Protein AF-A0A967H220-F1 (afdb_monomer_lite)

Secondary structure (DSSP, 8-state):
--HHHHHHHHHHHHHHHHHHHHHHTS--EEEEEE--------TTTTTTHHHH---EEEEEE--SPPPHHHHHHT-

Radius of gyration: 17.4 Å; chains: 1; bounding box: 30×34×42 Å

Sequence (75 aa):
IEDDEVADLAALLKLVLSKLRAALHDPPFNYVLHMAPFRRPRGDYWTTIEEDYHWHIELMPRLTRVAGFEWGSGF

Structure (mmCIF, N/CA/C/O backbone):
data_AF-A0A967H220-F1
#
_entry.id   AF-A0A967H220-F1
#
loop_
_atom_site.group_PDB
_atom_site.id
_atom_site.type_symbol
_atom_site.label_atom_id
_atom_site.label_alt_id
_atom_site.label_comp_id
_atom_site.label_asym_id
_atom_site.label_entity_id
_atom_site.label_seq_id
_atom_site.pdbx_PDB_ins_code
_atom_site.Cartn_x
_atom_site.Cartn_y
_atom_site.Cartn_z
_atom_site.occupancy
_atom_site.B_iso_or_equiv
_atom_site.auth_seq_id
_atom_site.auth_comp_id
_atom_site.auth_asym_id
_atom_site.auth_atom_id
_atom_site.pdbx_PDB_model_num
ATOM 1 N N . ILE A 1 1 ? -2.332 -7.270 -14.851 1.00 76.81 1 ILE A N 1
ATOM 2 C CA . ILE A 1 1 ? -3.173 -7.885 -13.817 1.00 76.81 1 ILE A CA 1
ATOM 3 C C . ILE A 1 1 ? -4.304 -8.579 -14.542 1.00 76.81 1 ILE A C 1
ATOM 5 O O . ILE A 1 1 ? -4.980 -7.930 -15.340 1.00 76.81 1 ILE A O 1
ATOM 9 N N . GLU A 1 2 ? -4.385 -9.887 -14.390 1.00 90.94 2 GLU A N 1
ATOM 10 C CA . GLU A 1 2 ? -5.447 -10.724 -14.945 1.00 90.94 2 GLU A CA 1
ATOM 11 C C . GLU A 1 2 ? -6.661 -10.738 -13.993 1.00 90.94 2 GLU A C 1
ATOM 13 O O . GLU A 1 2 ? -6.576 -10.271 -12.853 1.00 90.94 2 GLU A O 1
ATOM 18 N N . ASP A 1 3 ? -7.829 -11.182 -14.465 1.00 92.44 3 ASP A N 1
ATOM 19 C CA . ASP A 1 3 ? -9.086 -11.093 -13.698 1.00 92.44 3 ASP A CA 1
ATOM 20 C C . ASP A 1 3 ? -9.054 -11.922 -12.399 1.00 92.44 3 ASP A C 1
ATOM 22 O O . ASP A 1 3 ? -9.654 -11.546 -11.388 1.00 92.44 3 ASP A O 1
ATOM 26 N N . ASP A 1 4 ? -8.335 -13.041 -12.413 1.00 95.44 4 ASP A N 1
ATOM 27 C CA . ASP A 1 4 ? -8.060 -13.885 -11.252 1.00 95.44 4 ASP A CA 1
ATOM 28 C 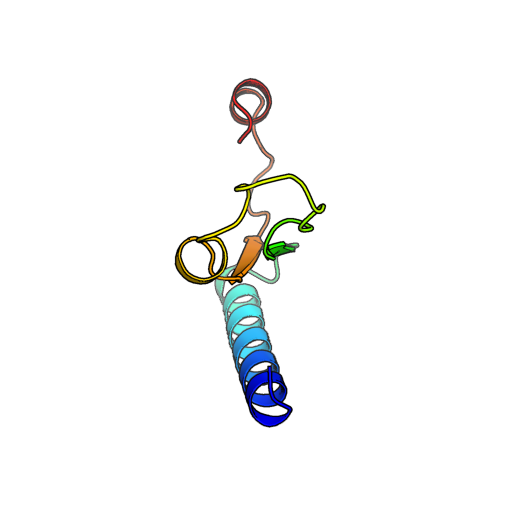C . ASP A 1 4 ? -7.141 -13.184 -10.240 1.00 95.44 4 ASP A C 1
ATOM 30 O O . ASP A 1 4 ? -7.470 -13.129 -9.054 1.00 95.44 4 ASP A O 1
ATOM 34 N N . GLU A 1 5 ? -6.066 -12.540 -10.699 1.00 95.25 5 GLU A N 1
ATOM 35 C CA . GLU A 1 5 ? -5.185 -11.732 -9.847 1.00 95.25 5 GLU A CA 1
ATOM 36 C C . GLU A 1 5 ? -5.940 -10.563 -9.187 1.00 95.25 5 GLU A C 1
ATOM 38 O O . GLU A 1 5 ? -5.673 -10.206 -8.035 1.00 95.25 5 GLU A O 1
ATOM 43 N N . VAL A 1 6 ? -6.919 -9.969 -9.883 1.00 96.06 6 VAL A N 1
ATOM 44 C CA . VAL A 1 6 ? -7.797 -8.931 -9.314 1.00 96.06 6 VAL A CA 1
ATOM 45 C C . VAL A 1 6 ? -8.684 -9.504 -8.208 1.00 96.06 6 VAL A C 1
ATOM 47 O O . VAL A 1 6 ? -8.842 -8.870 -7.158 1.00 96.06 6 VAL A O 1
ATOM 50 N N . ALA A 1 7 ? -9.267 -10.686 -8.419 1.00 97.00 7 ALA A N 1
ATOM 51 C CA . ALA A 1 7 ? -10.099 -11.348 -7.418 1.00 97.00 7 ALA A CA 1
ATOM 52 C C . ALA A 1 7 ? -9.289 -11.712 -6.161 1.00 97.00 7 ALA A C 1
ATOM 54 O O . ALA A 1 7 ? -9.735 -11.442 -5.038 1.00 97.00 7 ALA A O 1
ATOM 55 N N . ASP A 1 8 ? -8.078 -12.236 -6.346 1.00 97.62 8 ASP A N 1
ATOM 56 C CA . ASP A 1 8 ? -7.158 -12.573 -5.261 1.00 97.62 8 ASP A CA 1
ATOM 57 C C . ASP A 1 8 ? -6.713 -11.327 -4.487 1.00 97.62 8 ASP A C 1
ATOM 59 O O . ASP A 1 8 ? -6.761 -11.306 -3.250 1.00 97.62 8 ASP A O 1
ATOM 63 N N . LEU A 1 9 ? -6.372 -10.242 -5.190 1.00 96.69 9 LEU A N 1
ATOM 64 C CA . LEU A 1 9 ? -6.044 -8.962 -4.563 1.00 96.69 9 LEU A CA 1
ATOM 65 C C . LEU A 1 9 ? -7.222 -8.414 -3.749 1.00 96.69 9 LEU A C 1
ATOM 67 O O . LEU A 1 9 ? -7.028 -7.945 -2.626 1.00 96.69 9 LEU A O 1
ATOM 71 N N . ALA A 1 10 ? -8.446 -8.486 -4.276 1.00 97.19 10 ALA A N 1
ATOM 72 C CA . ALA A 1 10 ? -9.642 -8.034 -3.570 1.00 97.19 10 ALA A CA 1
ATOM 73 C C . ALA A 1 10 ? -9.889 -8.849 -2.288 1.00 97.19 10 ALA A C 1
ATOM 75 O O . ALA A 1 10 ? -10.194 -8.277 -1.232 1.00 97.19 10 ALA A O 1
ATOM 76 N N . ALA A 1 11 ? -9.719 -10.173 -2.354 1.00 98.19 11 ALA A N 1
ATOM 77 C CA . ALA A 1 11 ? -9.829 -11.053 -1.196 1.00 98.19 11 ALA A CA 1
ATOM 78 C C . ALA A 1 11 ? -8.762 -10.731 -0.136 1.00 98.19 11 ALA A C 1
ATOM 80 O O . ALA A 1 11 ? -9.087 -10.591 1.050 1.00 98.19 11 ALA A O 1
ATOM 81 N N . LEU A 1 12 ? -7.509 -10.543 -0.559 1.00 97.81 12 LEU A N 1
ATOM 82 C CA . LEU A 1 12 ? -6.394 -10.209 0.323 1.00 97.81 12 LEU A CA 1
ATOM 83 C C . LEU A 1 12 ? -6.571 -8.831 0.971 1.00 97.81 12 LEU A C 1
ATOM 85 O O . LEU A 1 12 ? -6.425 -8.696 2.187 1.00 97.81 12 LEU A O 1
ATOM 89 N N . LEU A 1 13 ? -6.945 -7.815 0.194 1.00 97.50 13 LEU A N 1
ATOM 90 C CA . LEU A 1 13 ? -7.169 -6.464 0.702 1.00 97.50 13 LEU A CA 1
ATOM 91 C C . LEU A 1 13 ? -8.298 -6.452 1.739 1.00 97.50 13 LEU A C 1
ATOM 93 O O . LEU A 1 13 ? -8.143 -5.882 2.821 1.00 97.50 13 LEU A O 1
ATOM 97 N N . LYS A 1 14 ? -9.407 -7.154 1.469 1.00 98.00 14 LYS A N 1
ATOM 98 C CA . LYS A 1 14 ? -10.503 -7.319 2.434 1.00 98.00 14 LYS A CA 1
ATOM 99 C C . LYS A 1 14 ? -10.029 -7.988 3.723 1.00 98.00 14 LYS A C 1
ATOM 101 O O . LYS A 1 14 ? -10.413 -7.548 4.811 1.00 98.00 14 LYS A O 1
ATOM 106 N N . LEU A 1 15 ? -9.210 -9.035 3.619 1.00 98.44 15 LEU A N 1
ATOM 107 C CA . LEU A 1 15 ? -8.642 -9.733 4.771 1.00 98.44 15 LEU A CA 1
ATOM 108 C C . LEU A 1 15 ? -7.775 -8.794 5.622 1.00 98.44 15 LEU A C 1
ATOM 110 O O . LEU A 1 15 ? -7.950 -8.741 6.841 1.00 98.44 15 LEU A O 1
ATOM 114 N N . VAL A 1 16 ? -6.874 -8.036 4.992 1.00 97.50 16 VAL A N 1
ATOM 115 C CA . VAL A 1 16 ? -5.983 -7.084 5.674 1.00 97.50 16 VAL A CA 1
ATOM 116 C C . VAL A 1 16 ? -6.787 -5.988 6.373 1.00 97.50 16 VAL A C 1
ATOM 118 O O . VAL A 1 16 ? -6.593 -5.764 7.567 1.00 97.50 16 VAL A O 1
ATOM 121 N N . LEU A 1 17 ? -7.743 -5.363 5.681 1.00 97.12 17 LEU A N 1
ATOM 122 C CA . LEU A 1 17 ? -8.587 -4.309 6.256 1.00 97.12 17 LEU A CA 1
ATOM 123 C C . LEU A 1 17 ? -9.461 -4.824 7.407 1.00 97.12 17 LEU A C 1
ATOM 125 O O . LEU A 1 17 ? -9.628 -4.139 8.414 1.00 97.12 17 LEU A O 1
ATOM 129 N N . SER A 1 18 ? -9.968 -6.055 7.307 1.00 97.94 18 SER A N 1
ATOM 130 C CA . SER A 1 18 ? -10.746 -6.679 8.386 1.00 97.94 18 SER A CA 1
ATOM 131 C C . SER A 1 18 ? -9.889 -6.934 9.630 1.00 97.94 18 SER A C 1
ATOM 133 O O . SER A 1 18 ? -10.340 -6.692 10.750 1.00 97.94 18 SER A O 1
ATOM 135 N N . LYS A 1 19 ? -8.639 -7.381 9.448 1.00 97.56 19 LYS A N 1
ATOM 136 C CA . LYS A 1 19 ? -7.678 -7.549 10.549 1.00 97.56 19 LYS A CA 1
ATOM 137 C C . LYS A 1 19 ? -7.294 -6.211 11.175 1.00 97.56 19 LYS A C 1
ATOM 139 O O . LYS A 1 19 ? -7.267 -6.114 12.396 1.00 97.56 19 LYS A O 1
ATOM 144 N N . LEU A 1 20 ? -7.052 -5.188 10.357 1.00 96.00 20 LEU A N 1
ATOM 145 C CA . LEU A 1 20 ? -6.746 -3.830 10.807 1.00 96.00 20 LEU A CA 1
ATOM 146 C C . LEU A 1 20 ? -7.887 -3.272 11.665 1.00 96.00 20 LEU A C 1
ATOM 148 O O . LEU A 1 20 ? -7.648 -2.805 12.777 1.00 96.00 20 LEU A O 1
ATOM 152 N N . ARG A 1 21 ? -9.133 -3.414 11.199 1.00 96.19 21 ARG A N 1
ATOM 153 C CA . ARG A 1 21 ? -10.335 -3.040 11.950 1.00 96.19 21 ARG A CA 1
ATOM 154 C C . ARG A 1 21 ? -10.409 -3.731 13.310 1.00 96.19 21 ARG A C 1
ATOM 156 O O . ARG A 1 21 ? -10.641 -3.065 14.315 1.00 96.19 21 ARG A O 1
ATOM 163 N N . ALA A 1 22 ? -10.215 -5.049 13.343 1.00 97.56 22 ALA A N 1
ATOM 164 C CA . ALA A 1 22 ? -10.297 -5.827 14.576 1.00 97.56 22 ALA A CA 1
ATOM 165 C C . ALA A 1 22 ? -9.167 -5.493 15.564 1.00 97.56 22 ALA A C 1
ATOM 167 O O . ALA A 1 22 ? -9.414 -5.399 16.762 1.00 97.56 22 ALA A O 1
ATOM 168 N N . ALA A 1 23 ? -7.943 -5.300 15.068 1.00 96.75 23 ALA A N 1
ATOM 169 C CA . ALA A 1 23 ? -6.767 -5.064 15.900 1.00 96.75 23 ALA A CA 1
ATOM 170 C C . ALA A 1 23 ? -6.679 -3.631 16.445 1.00 96.75 23 ALA A C 1
ATOM 172 O O . ALA A 1 23 ? -6.122 -3.429 17.520 1.00 96.75 23 ALA A O 1
ATOM 173 N N . LEU A 1 24 ? -7.201 -2.642 15.711 1.00 94.69 24 LEU A N 1
ATOM 174 C CA . LEU A 1 24 ? -7.001 -1.216 16.004 1.00 94.69 24 LEU A CA 1
ATOM 175 C C . LEU A 1 24 ? -8.305 -0.464 16.313 1.00 94.69 24 LEU A C 1
ATOM 177 O O . LEU A 1 24 ? -8.319 0.763 16.294 1.00 94.69 24 LEU A O 1
ATOM 181 N N . HIS A 1 25 ? -9.389 -1.190 16.603 1.00 94.31 25 HIS A N 1
ATOM 182 C CA . HIS A 1 25 ? -10.710 -0.628 16.914 1.00 94.31 25 HIS A CA 1
ATOM 183 C C . HIS A 1 25 ? -11.274 0.285 15.814 1.00 94.31 25 HIS A C 1
ATOM 185 O O . HIS A 1 25 ? -11.789 1.363 16.093 1.00 94.31 25 HIS A O 1
ATOM 191 N N . ASP A 1 26 ? -11.216 -0.188 14.567 1.00 93.25 26 ASP A N 1
ATOM 192 C CA . ASP A 1 26 ? -11.801 0.487 13.397 1.00 93.25 26 ASP A CA 1
ATOM 193 C C . ASP A 1 26 ? -11.270 1.922 13.164 1.00 93.25 26 ASP A C 1
ATOM 195 O O . ASP A 1 26 ? -12.051 2.878 13.111 1.00 93.25 26 ASP A O 1
ATOM 199 N N . PRO A 1 27 ? -9.939 2.119 13.048 1.00 94.12 27 PRO A N 1
ATOM 200 C CA . PRO A 1 27 ? -9.377 3.450 12.882 1.00 94.12 27 PRO A CA 1
ATOM 201 C C . PRO A 1 27 ? -9.629 3.973 11.458 1.00 94.12 27 PRO A C 1
ATOM 203 O O . PRO A 1 27 ? -9.672 3.193 10.500 1.00 94.12 27 PRO A O 1
ATOM 206 N N . PRO A 1 28 ? -9.696 5.301 11.265 1.00 93.62 28 PRO A N 1
ATOM 207 C CA . PRO A 1 28 ? -9.623 5.869 9.927 1.00 93.62 28 PRO A CA 1
ATOM 208 C C . PRO A 1 28 ? -8.258 5.553 9.300 1.00 93.62 28 PRO A C 1
ATOM 210 O O . PRO A 1 28 ? -7.220 5.625 9.960 1.00 93.62 28 PRO A O 1
ATOM 213 N N . PHE A 1 29 ? -8.239 5.246 8.007 1.00 94.00 29 PHE A N 1
ATOM 214 C CA . PHE A 1 29 ? -7.015 4.965 7.258 1.00 94.00 29 PHE A CA 1
ATOM 215 C C . PHE A 1 29 ? -7.048 5.635 5.886 1.00 94.00 29 PHE A C 1
ATOM 217 O O . PHE A 1 29 ? -8.113 5.948 5.355 1.00 94.00 29 PHE A O 1
ATOM 224 N N . ASN A 1 30 ? -5.867 5.839 5.311 1.00 94.19 30 ASN A N 1
ATOM 225 C CA . ASN A 1 30 ? -5.706 6.108 3.886 1.00 94.19 30 ASN A CA 1
ATOM 226 C C . ASN A 1 30 ? -5.075 4.880 3.226 1.00 94.19 30 ASN A C 1
ATOM 228 O O . ASN A 1 30 ? -4.329 4.148 3.879 1.00 94.19 30 ASN A O 1
ATOM 232 N N . TYR A 1 31 ? -5.320 4.691 1.934 1.00 94.75 31 TYR A N 1
ATOM 233 C CA . TYR A 1 31 ? -4.508 3.796 1.119 1.00 94.75 31 TYR A CA 1
ATOM 234 C C . TYR A 1 31 ? -4.040 4.520 -0.138 1.00 94.75 31 TYR A C 1
ATOM 236 O O . TYR A 1 31 ? -4.733 5.407 -0.640 1.00 94.75 31 TYR A O 1
ATOM 244 N N . VAL A 1 32 ? -2.860 4.152 -0.624 1.00 96.38 32 VAL A N 1
ATOM 245 C CA . VAL A 1 32 ? -2.248 4.727 -1.823 1.00 96.38 32 VAL A CA 1
ATOM 246 C C . VAL A 1 32 ? -1.804 3.589 -2.724 1.00 96.38 32 VAL A C 1
ATOM 248 O O . VAL A 1 32 ? -1.176 2.638 -2.266 1.00 96.38 32 VAL A O 1
ATOM 251 N N . LEU A 1 33 ? -2.153 3.681 -4.004 1.00 95.75 33 LEU A N 1
ATOM 252 C CA . LEU A 1 33 ? -1.645 2.785 -5.033 1.00 95.75 33 LEU A CA 1
ATOM 253 C C . LEU A 1 33 ? -0.421 3.437 -5.678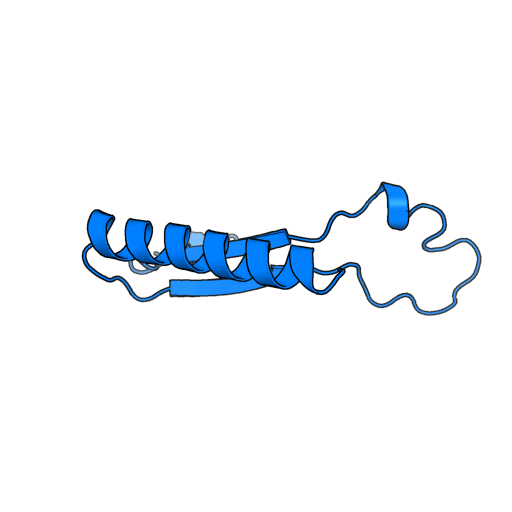 1.00 95.75 33 LEU A C 1
ATOM 255 O O . LEU A 1 33 ? -0.543 4.444 -6.377 1.00 95.75 33 LEU A O 1
ATOM 259 N N . HIS A 1 34 ? 0.746 2.850 -5.439 1.00 95.25 34 HIS A N 1
ATOM 260 C CA . HIS A 1 34 ? 2.009 3.271 -6.027 1.00 95.25 34 HIS A CA 1
ATOM 261 C C . HIS A 1 34 ? 2.214 2.530 -7.344 1.00 95.25 34 HIS A C 1
ATOM 263 O O . HIS A 1 34 ? 2.255 1.301 -7.384 1.00 95.25 34 HIS A O 1
ATOM 269 N N . MET A 1 35 ? 2.300 3.293 -8.430 1.00 92.69 35 MET A N 1
ATOM 270 C CA . MET A 1 35 ? 2.464 2.798 -9.796 1.00 92.69 35 MET A CA 1
ATOM 271 C C . MET A 1 35 ? 3.735 3.385 -10.400 1.00 92.69 35 MET A C 1
ATOM 273 O O . MET A 1 35 ? 4.198 4.450 -9.982 1.00 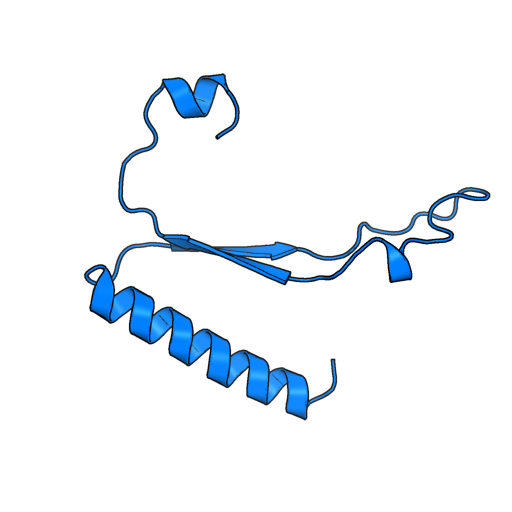92.69 35 MET A O 1
ATOM 277 N N . ALA A 1 36 ? 4.268 2.714 -11.422 1.00 91.75 36 ALA A N 1
ATOM 278 C CA . ALA A 1 36 ? 5.423 3.223 -12.143 1.00 91.75 36 ALA A CA 1
ATOM 279 C C . ALA A 1 36 ? 5.135 4.644 -12.675 1.00 91.75 36 ALA A C 1
ATOM 281 O O . ALA A 1 36 ? 4.004 4.937 -13.086 1.00 91.75 36 ALA A O 1
ATOM 282 N N . PRO A 1 37 ? 6.139 5.537 -12.680 1.00 88.69 37 PRO A N 1
ATOM 283 C CA . PRO A 1 37 ? 5.968 6.901 -13.153 1.00 88.69 37 PRO A CA 1
ATOM 284 C C . PRO A 1 37 ? 5.499 6.926 -14.609 1.00 88.69 37 PRO A C 1
ATOM 286 O O . PRO A 1 37 ? 5.836 6.058 -15.419 1.00 88.69 37 PRO A O 1
ATOM 289 N N . PHE A 1 38 ? 4.745 7.967 -14.964 1.00 86.00 38 PHE A N 1
ATOM 290 C CA . PHE A 1 38 ? 4.301 8.148 -16.340 1.00 86.00 38 PHE A CA 1
ATOM 291 C C . PHE A 1 38 ? 5.504 8.368 -17.268 1.00 86.00 38 PHE A C 1
ATOM 293 O O . PHE A 1 38 ? 6.200 9.386 -17.192 1.00 86.00 38 PHE A O 1
ATOM 300 N N . ARG A 1 39 ? 5.737 7.406 -18.165 1.00 84.25 39 ARG A N 1
ATOM 301 C CA . ARG A 1 39 ? 6.883 7.382 -19.078 1.00 84.25 39 ARG A CA 1
ATOM 302 C C . ARG A 1 39 ? 6.669 8.402 -20.200 1.00 84.25 39 ARG A C 1
ATOM 304 O O . ARG A 1 39 ? 5.948 8.147 -21.162 1.00 84.25 39 ARG A O 1
ATOM 311 N N . ARG A 1 40 ? 7.284 9.584 -20.093 1.00 80.56 40 ARG A N 1
ATOM 312 C CA . ARG A 1 40 ? 7.363 10.526 -21.224 1.00 80.56 40 ARG A CA 1
ATOM 313 C C . ARG A 1 40 ? 8.510 10.114 -22.153 1.00 80.56 40 ARG A C 1
ATOM 315 O O . ARG A 1 40 ? 9.615 9.938 -21.639 1.00 80.56 40 ARG A O 1
ATOM 322 N N . PRO A 1 41 ? 8.296 10.019 -23.481 1.00 74.19 41 PRO A N 1
ATOM 323 C CA . PRO A 1 41 ? 9.364 9.694 -24.421 1.00 74.19 41 PRO A CA 1
ATOM 324 C C . PRO A 1 41 ? 10.483 10.731 -24.323 1.00 74.19 41 PRO A C 1
ATOM 326 O O . PRO A 1 41 ? 10.268 11.916 -24.586 1.00 74.19 41 PRO A O 1
ATOM 329 N N . ARG A 1 42 ? 11.669 10.300 -23.894 1.00 77.50 42 ARG A N 1
ATOM 330 C CA . ARG A 1 42 ? 12.840 11.162 -23.739 1.00 77.50 42 ARG A CA 1
ATOM 331 C C . ARG A 1 42 ? 14.093 10.295 -23.835 1.00 77.50 42 ARG A C 1
ATOM 333 O O . ARG A 1 42 ? 14.425 9.665 -22.850 1.00 77.50 42 ARG A O 1
ATOM 340 N N . GLY A 1 43 ? 14.765 10.272 -24.988 1.00 80.75 43 GLY A N 1
ATOM 341 C CA . GLY A 1 43 ? 16.045 9.565 -25.196 1.00 80.75 43 GLY A CA 1
ATOM 342 C C . GLY A 1 43 ? 16.163 8.201 -24.496 1.00 80.75 43 GLY A C 1
ATOM 343 O O . GLY A 1 43 ? 15.193 7.450 -24.439 1.00 80.75 43 GLY A O 1
ATOM 344 N N . ASP A 1 44 ? 17.335 7.938 -23.913 1.00 81.44 44 ASP A N 1
ATOM 345 C CA . ASP A 1 44 ? 17.676 6.715 -23.163 1.00 81.44 44 ASP A CA 1
ATOM 346 C C . ASP A 1 44 ? 17.148 6.718 -21.712 1.00 81.44 44 ASP A C 1
ATOM 348 O O . ASP A 1 44 ? 17.746 6.144 -20.805 1.00 81.44 44 ASP A O 1
ATOM 352 N N . TYR A 1 45 ? 16.047 7.422 -21.449 1.00 81.12 45 TYR A N 1
ATOM 353 C CA . TYR A 1 45 ? 15.426 7.477 -20.126 1.00 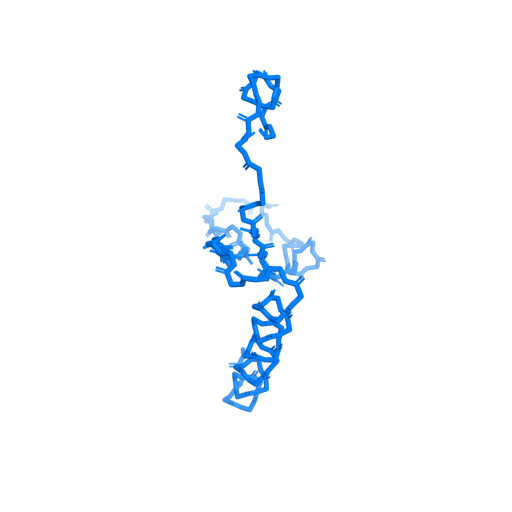81.12 45 TYR A CA 1
ATOM 354 C C . TYR A 1 45 ? 14.381 6.359 -19.988 1.00 81.12 45 TYR A C 1
ATOM 356 O O . TYR A 1 45 ? 13.676 6.049 -20.946 1.00 81.12 45 TYR A O 1
ATOM 364 N N . TRP A 1 46 ? 14.230 5.803 -18.780 1.00 86.00 46 TRP A N 1
ATOM 365 C CA . TRP A 1 46 ? 13.278 4.718 -18.460 1.00 86.00 46 TRP A CA 1
ATOM 366 C C . TRP A 1 46 ? 13.575 3.355 -19.108 1.00 86.00 46 TRP A C 1
ATOM 368 O O . TRP A 1 46 ? 12.672 2.529 -19.207 1.00 86.00 46 TRP A O 1
ATOM 378 N N . THR A 1 47 ? 14.813 3.093 -19.532 1.00 87.69 47 THR A N 1
ATOM 379 C CA . THR A 1 47 ? 15.189 1.835 -20.206 1.00 87.69 47 THR A CA 1
ATOM 380 C C . THR A 1 47 ? 15.119 0.599 -19.310 1.00 87.69 47 THR A C 1
ATOM 382 O O . THR A 1 47 ? 14.985 -0.496 -19.836 1.00 87.69 47 THR A O 1
ATOM 385 N N . THR A 1 48 ? 15.212 0.775 -17.990 1.00 90.81 48 THR A N 1
ATOM 386 C CA . THR A 1 48 ? 15.240 -0.300 -16.977 1.00 90.81 48 THR A CA 1
ATOM 387 C C . THR A 1 48 ? 14.042 -0.250 -16.022 1.00 90.81 48 THR A C 1
ATOM 389 O O . THR A 1 48 ? 14.036 -0.860 -14.960 1.00 90.81 48 THR A O 1
ATOM 392 N N . ILE A 1 49 ? 13.009 0.536 -16.347 1.00 87.94 49 ILE A N 1
ATOM 393 C CA . ILE A 1 49 ? 11.920 0.832 -15.402 1.00 87.94 49 ILE A CA 1
ATOM 394 C C . ILE A 1 49 ? 11.068 -0.395 -15.043 1.00 87.94 49 ILE A C 1
ATOM 396 O O . ILE A 1 49 ? 10.380 -0.380 -14.025 1.00 87.94 49 ILE A O 1
ATOM 400 N N . GLU A 1 50 ? 11.071 -1.429 -15.883 1.00 87.31 50 GLU A N 1
ATOM 401 C CA . GLU A 1 50 ? 10.333 -2.672 -15.630 1.00 87.31 50 GLU A CA 1
ATOM 402 C C . GLU A 1 50 ? 11.075 -3.573 -14.642 1.00 87.31 50 GLU A C 1
ATOM 404 O O . GLU A 1 50 ? 10.440 -4.304 -13.887 1.00 87.31 50 GLU A O 1
ATOM 409 N N . GLU A 1 51 ? 12.401 -3.458 -14.590 1.00 91.12 51 GLU A N 1
ATOM 410 C CA . GLU A 1 51 ? 13.262 -4.107 -13.609 1.00 91.12 51 GLU A CA 1
ATOM 411 C C . GLU A 1 51 ? 13.387 -3.293 -12.311 1.00 91.12 51 GLU A C 1
ATOM 413 O O . GLU A 1 51 ? 13.488 -3.867 -11.227 1.00 91.12 51 GLU A O 1
ATOM 418 N N . ASP A 1 52 ? 13.354 -1.962 -12.409 1.00 90.50 52 ASP A N 1
ATOM 419 C CA . ASP A 1 52 ? 13.602 -1.054 -11.283 1.00 90.50 52 ASP A CA 1
ATOM 420 C C . ASP A 1 52 ? 12.362 -0.802 -10.410 1.00 90.50 52 ASP A C 1
ATOM 422 O O . ASP A 1 52 ? 12.494 -0.364 -9.263 1.00 90.50 52 ASP A O 1
ATOM 426 N N . TYR A 1 53 ? 11.150 -1.018 -10.936 1.00 92.25 53 TYR A N 1
ATOM 427 C CA . TYR A 1 53 ? 9.914 -0.649 -10.247 1.00 92.25 53 TYR A CA 1
ATOM 428 C C . TYR A 1 53 ? 8.917 -1.800 -10.121 1.00 92.25 53 TYR A C 1
ATOM 430 O O . TYR A 1 53 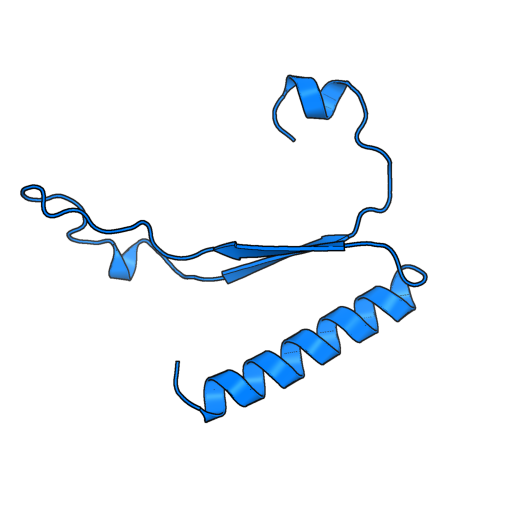? 8.527 -2.429 -11.102 1.00 92.25 53 TYR A O 1
ATOM 438 N N . HIS A 1 54 ? 8.392 -1.977 -8.907 1.00 93.31 54 HIS A N 1
ATOM 439 C CA . HIS A 1 54 ? 7.269 -2.863 -8.625 1.00 93.31 54 HIS A CA 1
ATOM 440 C C . HIS A 1 54 ? 6.131 -2.078 -7.968 1.00 93.31 54 HIS A C 1
ATOM 442 O O . HIS A 1 54 ? 6.320 -1.405 -6.948 1.00 93.31 54 HIS A O 1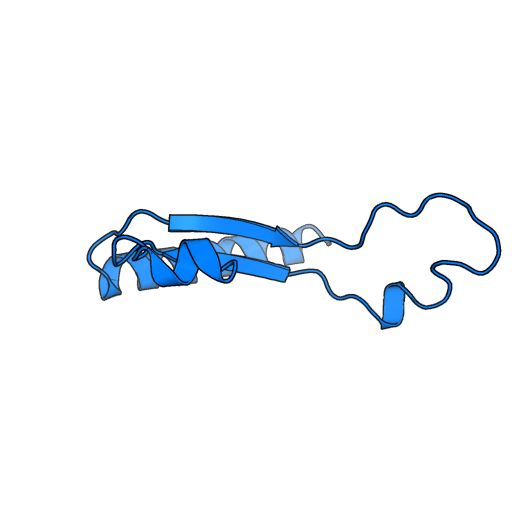
ATOM 448 N N . TRP A 1 55 ? 4.943 -2.145 -8.570 1.00 94.81 55 TRP A N 1
ATOM 449 C CA . TRP A 1 55 ? 3.758 -1.494 -8.019 1.00 94.81 55 TRP A CA 1
ATOM 450 C C . TRP A 1 55 ? 3.384 -2.130 -6.679 1.00 94.81 55 TRP A C 1
ATOM 452 O O . TRP A 1 55 ? 3.624 -3.313 -6.445 1.00 94.81 55 TRP A O 1
ATOM 462 N N . HIS A 1 56 ? 2.806 -1.342 -5.783 1.00 95.31 56 HIS A N 1
ATOM 463 C CA . HIS A 1 56 ? 2.331 -1.841 -4.497 1.00 95.31 56 HIS A CA 1
ATOM 464 C C . HIS A 1 56 ? 1.241 -0.933 -3.927 1.00 95.31 56 HIS A C 1
ATOM 466 O O . HIS A 1 56 ? 1.045 0.198 -4.375 1.00 95.31 56 HIS A O 1
ATOM 472 N N . ILE A 1 57 ? 0.522 -1.439 -2.925 1.00 96.81 57 ILE A N 1
ATOM 473 C CA . ILE A 1 57 ? -0.466 -0.673 -2.162 1.00 96.81 57 ILE A CA 1
ATOM 474 C C . ILE A 1 57 ? 0.103 -0.396 -0.776 1.00 96.81 57 ILE A C 1
ATOM 476 O O . ILE A 1 57 ? 0.512 -1.315 -0.069 1.00 96.81 57 ILE A O 1
ATOM 480 N N . GLU A 1 58 ? 0.079 0.867 -0.377 1.00 96.62 58 GLU A N 1
ATOM 481 C CA . GLU A 1 58 ? 0.436 1.307 0.965 1.00 96.62 58 GLU A CA 1
ATOM 482 C C . GLU A 1 58 ? -0.832 1.598 1.776 1.00 96.62 58 GLU A C 1
ATOM 484 O O . GLU A 1 58 ? -1.751 2.259 1.289 1.00 96.62 58 GLU A O 1
ATOM 489 N N . LEU A 1 59 ? -0.889 1.107 3.017 1.00 94.88 59 LEU A N 1
ATOM 490 C CA . LEU A 1 59 ? -2.001 1.301 3.951 1.00 94.88 59 LEU A CA 1
ATOM 491 C C . LEU A 1 59 ? -1.513 2.047 5.193 1.00 94.88 59 LEU A C 1
ATOM 493 O O . LEU A 1 59 ? -0.654 1.554 5.918 1.00 94.88 59 LEU A O 1
ATOM 497 N N . MET A 1 60 ? -2.113 3.205 5.469 1.00 94.00 60 MET A N 1
ATOM 498 C CA . MET A 1 60 ? -1.720 4.102 6.560 1.00 94.00 60 MET A CA 1
ATOM 499 C C . MET A 1 60 ? -2.889 4.320 7.536 1.00 94.00 60 MET A C 1
ATOM 501 O O . MET A 1 60 ? -3.680 5.258 7.352 1.00 94.00 60 MET A O 1
ATOM 505 N N . PRO A 1 61 ? -3.054 3.465 8.563 1.00 92.12 61 PRO A N 1
ATOM 506 C CA . PRO A 1 61 ? -3.996 3.724 9.648 1.00 92.12 61 PRO A CA 1
ATOM 507 C C . PRO A 1 61 ? -3.558 4.926 10.490 1.00 92.12 61 PRO A C 1
ATOM 509 O O . PRO A 1 61 ? -2.403 5.038 10.898 1.00 92.12 61 PRO A O 1
ATOM 512 N N . ARG A 1 62 ? -4.495 5.830 10.781 1.00 88.75 62 ARG A N 1
ATOM 513 C CA . ARG A 1 62 ? -4.235 7.032 11.580 1.00 88.75 62 ARG A CA 1
ATOM 514 C C . ARG A 1 62 ? -4.505 6.735 13.052 1.00 88.75 62 ARG A C 1
ATOM 516 O O . ARG A 1 62 ? -5.645 6.814 13.503 1.00 88.75 62 ARG A O 1
ATOM 523 N N . LEU A 1 63 ? -3.456 6.378 13.789 1.00 84.38 63 LEU A N 1
ATOM 524 C CA . LEU A 1 63 ? -3.556 5.999 15.207 1.00 84.38 63 LEU A CA 1
ATOM 525 C C . LEU A 1 63 ? -3.267 7.157 16.166 1.00 84.38 63 LEU A C 1
ATOM 527 O O . LEU A 1 63 ? -3.754 7.170 17.293 1.00 84.38 63 LEU A O 1
ATOM 531 N N . THR A 1 64 ? -2.509 8.152 15.715 1.00 77.38 64 THR A N 1
ATOM 532 C CA . THR A 1 64 ? -2.146 9.346 16.481 1.00 77.38 64 THR A CA 1
ATOM 533 C C . THR A 1 64 ? -2.305 10.594 15.611 1.00 77.38 64 THR A C 1
ATOM 535 O O . THR A 1 64 ? -2.412 10.516 14.384 1.00 77.38 64 THR A O 1
ATOM 538 N N . ARG A 1 65 ? -2.353 11.779 16.234 1.00 60.75 65 ARG A N 1
ATOM 539 C CA . ARG A 1 65 ? -2.131 13.033 15.502 1.00 60.75 65 ARG A CA 1
ATOM 540 C C . ARG A 1 65 ? -0.632 13.164 15.260 1.00 60.75 65 ARG A C 1
ATOM 542 O O . ARG A 1 65 ? 0.118 13.136 16.230 1.00 60.75 65 ARG A O 1
ATOM 549 N N . VAL A 1 66 ? -0.246 13.339 13.999 1.00 60.56 66 VAL A N 1
ATOM 550 C CA . VAL A 1 66 ? 1.113 13.716 13.593 1.00 60.56 66 VAL A CA 1
ATOM 551 C C . VAL A 1 66 ? 1.546 14.929 14.431 1.00 60.56 66 VAL A C 1
ATOM 553 O O . VAL A 1 66 ? 0.847 15.948 14.463 1.00 60.56 66 VAL A O 1
ATOM 556 N N . ALA A 1 67 ? 2.635 14.798 15.181 1.00 56.34 67 ALA A N 1
ATOM 557 C CA . ALA A 1 67 ? 3.238 15.861 15.967 1.00 56.34 67 ALA A CA 1
ATOM 558 C C . ALA A 1 67 ? 3.999 16.842 15.054 1.00 56.34 67 ALA A C 1
ATOM 560 O O . ALA A 1 67 ? 4.364 16.534 13.923 1.00 56.34 67 ALA A O 1
ATOM 561 N N . GLY A 1 68 ? 4.280 18.053 15.546 1.00 55.12 68 GLY A N 1
ATOM 562 C CA . GLY A 1 68 ? 4.908 19.114 14.740 1.00 55.12 68 GLY A CA 1
ATOM 563 C C . GLY A 1 68 ? 6.310 18.796 14.191 1.00 55.12 68 GLY A C 1
ATOM 564 O O . GLY A 1 68 ? 6.780 19.492 13.297 1.00 55.12 68 GLY A O 1
ATOM 565 N N . PHE A 1 69 ? 6.978 17.756 14.698 1.00 60.75 69 PHE A N 1
ATOM 566 C CA . PHE A 1 69 ? 8.298 17.319 14.231 1.00 60.75 69 PHE A CA 1
ATOM 567 C C . PHE A 1 69 ? 8.241 16.571 12.889 1.00 60.75 69 PHE A C 1
ATOM 569 O O . PHE A 1 69 ? 9.086 16.765 12.015 1.00 60.75 69 PHE A O 1
ATOM 576 N N . GLU A 1 70 ? 7.212 15.754 12.709 1.00 61.19 70 GLU A N 1
ATOM 577 C CA . GLU A 1 70 ? 6.985 14.937 11.515 1.00 61.19 70 GLU A CA 1
ATOM 578 C C . GLU A 1 70 ? 6.650 15.871 10.328 1.00 61.19 70 GLU A C 1
ATOM 580 O O . GLU A 1 70 ? 7.341 15.859 9.307 1.00 61.19 70 GLU A O 1
ATOM 585 N N . TRP A 1 71 ? 5.806 16.889 10.562 1.00 55.47 71 TRP A N 1
ATOM 586 C CA . TRP A 1 71 ? 5.557 17.989 9.612 1.00 55.47 71 TRP A CA 1
ATOM 587 C C . TRP A 1 71 ? 6.813 18.761 9.180 1.00 55.47 71 TRP A C 1
ATOM 589 O O . TRP A 1 71 ? 6.875 19.246 8.051 1.00 55.47 71 TRP A O 1
ATOM 599 N N . GLY A 1 72 ? 7.799 18.916 10.068 1.00 49.47 72 GLY A N 1
ATOM 600 C CA . GLY A 1 72 ? 9.038 19.642 9.773 1.00 49.47 72 GLY A CA 1
ATOM 601 C C . GLY A 1 72 ? 10.063 18.827 8.982 1.00 49.47 72 GLY A C 1
ATOM 602 O O . GLY A 1 72 ? 10.924 19.409 8.325 1.00 49.47 72 GLY A O 1
ATOM 603 N N . SER A 1 73 ? 9.974 17.497 9.039 1.00 68.62 73 SER A N 1
ATOM 604 C CA . SER A 1 73 ? 10.917 16.574 8.394 1.00 68.62 73 SER A CA 1
ATOM 605 C C . SER A 1 73 ? 10.340 15.850 7.173 1.00 68.62 73 SER A C 1
ATOM 607 O O . SER A 1 73 ? 11.107 15.260 6.414 1.00 68.62 73 SER A O 1
ATOM 609 N N . GLY A 1 74 ? 9.027 15.950 6.937 1.00 56.00 74 GLY A N 1
ATOM 610 C CA . GLY A 1 74 ? 8.341 15.326 5.803 1.00 56.00 74 GLY A CA 1
ATOM 611 C C . GLY A 1 74 ? 7.834 13.911 6.086 1.00 56.00 74 GLY A C 1
ATOM 612 O O . GLY A 1 74 ? 7.710 13.126 5.148 1.00 56.00 74 GLY A O 1
ATOM 613 N N . PHE A 1 75 ? 7.563 13.602 7.356 1.00 50.44 75 PHE A N 1
ATOM 614 C CA . PHE A 1 75 ? 6.969 12.349 7.824 1.00 50.44 75 PHE A CA 1
ATOM 615 C C . PHE A 1 75 ? 5.623 12.588 8.518 1.00 50.44 75 PHE A C 1
ATOM 617 O O . PHE A 1 75 ? 5.319 13.761 8.835 1.00 50.44 75 PHE A O 1
#

Foldseek 3Di:
DDPVVVVVVVVVVVVVQVVCCVVQVHADKDKDWDDQDDDDDDPPPCVCSVVVDDIDMDMGGCNDPDDVVCVVVVD

pLDDT: mean 86.91, std 13.52, range [49.47, 98.44]